Protein AF-A0A816BDH2-F1 (afdb_monomer_lite)

Secondary structure (DSSP, 8-state):
-HHHHHHHHHHHHHHHHHHHHHHTSPBP-SSSS-SSHHHHHHHHHHHHHHHHHHHHHHHHHHHGGGTTSTT-TTHHHHHHHHHHHHHHHHHHHHHHHHHHHTB-HHHHHTT--

Organism: NCBI:txid392030

Foldseek 3Di:
DLVLLVVLLVLLVVLLVVLVVLLVFFFDPPDDPDRRDVSVVLSVVSVVLSVLSVVLSVLLVVLVVVVPDPPRPCVVSNVVSSVVSVVSSVVSVVVSVVSNVRGDPVVVVVVVD

Radius of gyration: 18.62 Å; chains: 1; bounding box: 51×17×56 Å

Sequence (113 aa):
MVDISGNLNSLAIILAEIHHEVCLLPIKPTNSMMTSTLNITQSDALKGIARQVIQHLIDVAITAPFERSEYNRFKAVAIHSILRSIQMIINAANSLTVNVSQINWTLTTNGMM

InterPro domains:
  IPR008948 L-Aspartase-like [SSF48557] (2-107)

pLDDT: mean 75.3, std 14.64, range [40.81, 93.44]

Structure (mmCIF, N/CA/C/O backbone):
data_AF-A0A816BDH2-F1
#
_entry.id   AF-A0A816BDH2-F1
#
loop_
_atom_site.group_PDB
_atom_site.id
_atom_site.type_symbol
_at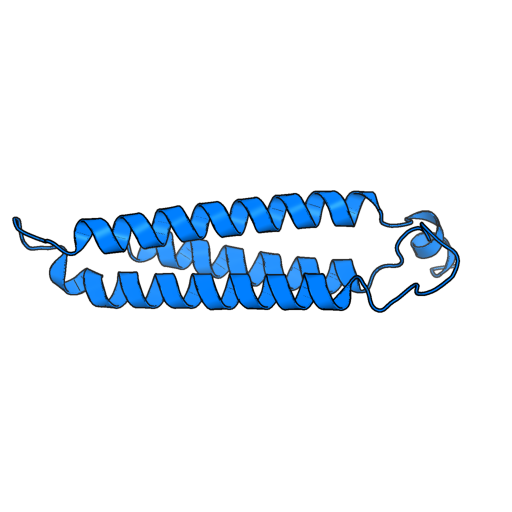om_site.label_atom_id
_atom_site.label_alt_id
_atom_site.label_comp_id
_atom_site.label_asym_id
_atom_site.label_entity_id
_atom_site.label_seq_id
_atom_site.pdbx_PDB_ins_code
_atom_site.Cartn_x
_atom_site.Cartn_y
_atom_site.Cartn_z
_atom_site.occupancy
_atom_site.B_iso_or_equiv
_atom_site.auth_seq_id
_atom_site.auth_comp_id
_atom_site.auth_asym_id
_atom_site.auth_atom_id
_atom_site.pdbx_PDB_model_num
ATOM 1 N N . MET A 1 1 ? 4.735 -2.559 -15.464 1.00 78.75 1 MET A N 1
ATOM 2 C CA . MET A 1 1 ? 5.117 -2.306 -14.051 1.00 78.75 1 MET A CA 1
ATOM 3 C C . MET A 1 1 ? 4.466 -1.034 -13.518 1.00 78.75 1 MET A C 1
ATOM 5 O O . MET A 1 1 ? 3.960 -1.056 -12.402 1.00 78.75 1 MET A O 1
ATOM 9 N N . VAL A 1 2 ? 4.386 0.020 -14.337 1.00 83.38 2 VAL A N 1
ATOM 10 C CA . VAL A 1 2 ? 3.660 1.266 -14.026 1.00 83.38 2 VAL A CA 1
ATOM 11 C C . VAL A 1 2 ? 2.196 1.027 -13.634 1.00 83.38 2 VAL A C 1
ATOM 13 O O . VAL A 1 2 ? 1.782 1.515 -12.591 1.00 83.38 2 VAL A O 1
ATOM 16 N N . ASP A 1 3 ? 1.443 0.212 -14.382 1.00 86.50 3 ASP A N 1
ATOM 17 C CA . ASP A 1 3 ? 0.015 -0.029 -14.091 1.00 86.50 3 ASP A CA 1
ATOM 18 C C . ASP A 1 3 ? -0.218 -0.660 -12.710 1.00 86.50 3 ASP A C 1
ATOM 20 O O . ASP A 1 3 ? -1.074 -0.226 -11.942 1.00 86.50 3 ASP A O 1
ATOM 24 N N . ILE A 1 4 ? 0.602 -1.657 -12.355 1.00 86.19 4 ILE A N 1
ATOM 25 C CA . ILE A 1 4 ? 0.554 -2.312 -11.039 1.00 86.19 4 ILE A CA 1
ATOM 26 C C . ILE A 1 4 ? 0.869 -1.290 -9.945 1.00 86.19 4 ILE A C 1
ATOM 28 O O . ILE A 1 4 ? 0.169 -1.225 -8.938 1.00 86.19 4 ILE A O 1
ATOM 32 N N . SER A 1 5 ? 1.899 -0.466 -10.156 1.00 86.62 5 SER A N 1
ATOM 33 C CA . SER A 1 5 ? 2.266 0.588 -9.212 1.00 86.62 5 SER A CA 1
ATOM 34 C C . SER A 1 5 ? 1.169 1.650 -9.065 1.00 86.62 5 SER A C 1
ATOM 36 O O . SER A 1 5 ? 0.989 2.179 -7.970 1.00 86.62 5 SER A O 1
ATOM 38 N N . GLY A 1 6 ? 0.421 1.947 -10.132 1.00 88.00 6 GLY A N 1
ATOM 39 C CA . GLY A 1 6 ? -0.740 2.837 -10.099 1.00 88.00 6 GLY A CA 1
ATOM 40 C C . GLY A 1 6 ? -1.861 2.285 -9.219 1.00 88.00 6 GLY A C 1
ATOM 41 O O . GLY A 1 6 ? -2.327 2.975 -8.315 1.00 88.00 6 GLY A O 1
ATOM 42 N N . ASN A 1 7 ? -2.220 1.012 -9.403 1.00 90.75 7 ASN A N 1
ATOM 43 C CA . ASN A 1 7 ? -3.245 0.350 -8.588 1.00 90.75 7 ASN A CA 1
ATOM 44 C C . ASN A 1 7 ? -2.855 0.283 -7.102 1.00 90.75 7 ASN A C 1
ATOM 46 O O . ASN A 1 7 ? -3.690 0.516 -6.227 1.00 90.75 7 ASN A O 1
ATOM 50 N N . LEU A 1 8 ? -1.581 0.002 -6.806 1.00 88.75 8 LEU A N 1
ATOM 51 C CA . LEU A 1 8 ? -1.065 -0.001 -5.433 1.00 88.75 8 LEU A CA 1
ATOM 52 C C . LEU A 1 8 ? -1.150 1.385 -4.786 1.00 88.75 8 LEU A C 1
ATOM 54 O O . LEU A 1 8 ? -1.452 1.484 -3.598 1.00 88.75 8 LEU A O 1
ATOM 58 N N . ASN A 1 9 ? -0.924 2.448 -5.558 1.00 89.44 9 ASN A N 1
ATOM 59 C CA . ASN A 1 9 ? -1.041 3.813 -5.066 1.00 89.44 9 ASN A CA 1
ATOM 60 C C . ASN A 1 9 ? -2.489 4.174 -4.710 1.00 89.44 9 ASN A C 1
ATOM 62 O O . ASN A 1 9 ? -2.749 4.679 -3.619 1.00 89.44 9 ASN A O 1
ATOM 66 N N . SER A 1 10 ? -3.445 3.856 -5.587 1.00 88.94 10 SER A N 1
ATOM 67 C CA . SER A 1 10 ? -4.869 4.053 -5.295 1.00 88.94 10 SER A CA 1
ATOM 68 C C . SER A 1 10 ? -5.295 3.303 -4.032 1.00 88.94 10 SER A C 1
ATOM 70 O O . SER A 1 10 ? -5.969 3.873 -3.177 1.00 88.94 10 SER A O 1
ATOM 72 N N . LEU A 1 11 ? -4.844 2.056 -3.865 1.00 88.31 11 LEU A N 1
ATOM 73 C CA . LEU A 1 11 ? -5.142 1.262 -2.674 1.00 88.31 11 LEU A CA 1
ATOM 74 C C . LEU A 1 11 ? -4.519 1.865 -1.405 1.00 88.31 11 LEU A C 1
ATOM 76 O O . LEU A 1 11 ? -5.178 1.912 -0.368 1.00 88.31 11 LEU A O 1
ATOM 80 N N . ALA A 1 12 ? -3.284 2.368 -1.477 1.00 85.50 12 ALA A N 1
ATOM 81 C CA . ALA A 1 12 ? -2.620 3.011 -0.344 1.00 85.50 12 ALA A CA 1
ATOM 82 C C . ALA A 1 12 ? -3.337 4.291 0.117 1.00 85.50 12 ALA A C 1
ATOM 84 O O . ALA A 1 12 ? -3.441 4.526 1.321 1.00 85.50 12 ALA A O 1
ATOM 85 N N . ILE A 1 13 ? -3.855 5.093 -0.818 1.00 86.31 13 ILE A N 1
ATOM 86 C CA . ILE A 1 13 ? -4.635 6.300 -0.504 1.00 86.31 13 ILE A CA 1
ATOM 87 C C . ILE A 1 13 ? -5.943 5.921 0.197 1.00 86.31 13 ILE A C 1
ATOM 89 O O . ILE A 1 13 ? -6.228 6.447 1.270 1.00 86.31 13 ILE A O 1
ATOM 93 N N . ILE A 1 14 ? -6.685 4.958 -0.359 1.00 88.31 14 ILE A N 1
ATOM 94 C CA . ILE A 1 14 ? -7.947 4.481 0.226 1.00 88.31 14 ILE A CA 1
ATOM 95 C C . ILE A 1 14 ? -7.714 3.938 1.641 1.00 88.31 14 ILE A C 1
ATOM 97 O O . ILE A 1 14 ? -8.453 4.258 2.566 1.00 88.31 14 ILE A O 1
ATOM 101 N N . LEU A 1 15 ? -6.659 3.145 1.841 1.00 84.44 15 LEU A N 1
ATOM 102 C CA . LEU A 1 15 ? -6.344 2.585 3.155 1.00 84.44 15 LEU A CA 1
ATOM 103 C C . LEU A 1 15 ? -6.010 3.674 4.189 1.00 84.44 15 LEU A C 1
ATOM 105 O O . LEU A 1 15 ? -6.381 3.544 5.354 1.00 84.44 15 LEU A O 1
ATOM 109 N N . ALA A 1 16 ? -5.324 4.744 3.777 1.00 83.94 16 ALA A N 1
ATOM 110 C CA . ALA A 1 16 ? -5.017 5.873 4.652 1.00 83.94 16 ALA A CA 1
ATOM 111 C C . ALA A 1 16 ? -6.273 6.671 5.038 1.00 83.94 16 ALA A C 1
ATOM 113 O O . ALA A 1 16 ? -6.373 7.137 6.172 1.00 83.94 16 ALA A O 1
ATOM 114 N N . GLU A 1 17 ? -7.229 6.803 4.119 1.00 84.81 17 GLU A N 1
ATOM 115 C CA . GLU A 1 17 ? -8.516 7.451 4.381 1.00 84.81 17 GLU A CA 1
ATOM 116 C C . GLU A 1 17 ? -9.360 6.639 5.372 1.00 84.81 17 GLU A C 1
ATOM 118 O O . GLU A 1 17 ? -9.742 7.165 6.416 1.00 84.81 17 GLU A O 1
ATOM 123 N N . ILE A 1 18 ? -9.525 5.332 5.134 1.00 83.12 18 ILE A N 1
ATOM 124 C CA . ILE A 1 18 ? -10.242 4.431 6.055 1.00 83.12 18 ILE A CA 1
ATOM 125 C C . ILE A 1 18 ? -9.592 4.448 7.444 1.00 83.12 18 ILE A C 1
ATOM 127 O O . ILE A 1 18 ? -10.279 4.476 8.465 1.00 83.12 18 ILE A O 1
ATOM 131 N N . HIS A 1 19 ? -8.258 4.440 7.516 1.00 77.62 19 HIS A N 1
ATOM 132 C CA . HIS A 1 19 ? -7.565 4.499 8.802 1.00 77.62 19 HIS A CA 1
ATOM 133 C C . HIS A 1 19 ? -7.835 5.801 9.558 1.00 77.62 19 HIS A C 1
ATOM 135 O O . HIS A 1 19 ? -8.044 5.774 10.772 1.00 77.62 19 HIS A O 1
ATOM 141 N N . HIS A 1 20 ? -7.862 6.930 8.849 1.00 79.88 20 HIS A N 1
ATOM 142 C CA . HIS A 1 20 ? -8.160 8.218 9.458 1.00 79.88 20 HIS A CA 1
ATOM 143 C C . HIS A 1 20 ? -9.545 8.220 10.114 1.00 79.88 20 HIS A C 1
ATOM 145 O O . HIS A 1 20 ? -9.664 8.649 11.262 1.00 79.88 20 HIS A O 1
ATOM 151 N N . GLU A 1 21 ? -10.558 7.679 9.435 1.00 80.38 21 GLU A N 1
ATOM 152 C CA . GLU A 1 21 ? -11.906 7.531 9.993 1.00 80.38 21 GLU A CA 1
ATOM 153 C C . GLU A 1 21 ? -11.919 6.616 11.224 1.00 80.38 21 GLU A C 1
ATOM 155 O O . GLU A 1 21 ? -12.504 6.956 12.251 1.00 80.38 21 GLU A O 1
ATOM 160 N N . VAL A 1 22 ? -11.205 5.487 11.163 1.00 77.75 22 VAL A N 1
ATOM 161 C CA . VAL A 1 22 ? -11.068 4.534 12.276 1.00 77.75 22 VAL A CA 1
ATOM 162 C C . VAL A 1 22 ? -10.440 5.185 13.512 1.00 77.75 22 VAL A C 1
ATOM 164 O O . VAL A 1 22 ? -10.874 4.924 14.632 1.00 77.75 22 VAL A O 1
ATOM 167 N N . CYS A 1 23 ? -9.447 6.059 13.342 1.00 71.88 23 CYS A N 1
ATOM 168 C CA . CYS A 1 23 ? -8.799 6.749 14.459 1.00 71.88 23 CYS A CA 1
ATOM 169 C C . CYS A 1 23 ? -9.698 7.764 15.177 1.00 71.88 23 CYS A C 1
ATOM 171 O O . CYS A 1 23 ? -9.415 8.087 16.333 1.00 71.88 23 CYS A O 1
ATOM 173 N N . LEU A 1 24 ? -10.754 8.253 14.520 1.00 72.56 24 LEU A N 1
ATOM 174 C CA . LEU A 1 24 ? -11.753 9.133 15.131 1.00 72.56 24 LEU A CA 1
ATOM 175 C C . LEU A 1 24 ? -12.759 8.362 16.001 1.00 72.56 24 LEU A C 1
ATOM 177 O O . LEU A 1 24 ? -13.501 8.978 16.767 1.00 72.56 24 LEU A O 1
ATOM 181 N N . LEU A 1 25 ? -12.788 7.028 15.910 1.00 69.44 25 LEU A N 1
ATOM 182 C CA . LEU A 1 25 ? -13.715 6.199 16.673 1.00 69.44 25 LEU A CA 1
ATOM 183 C C . LEU A 1 25 ? -13.243 5.990 18.123 1.00 69.44 25 LEU A C 1
ATOM 185 O O . LEU A 1 25 ? -12.042 5.898 18.398 1.00 69.44 25 LEU A O 1
ATOM 189 N N . PRO A 1 26 ? -14.186 5.878 19.077 1.00 62.84 26 PRO A N 1
ATOM 190 C CA . PRO A 1 26 ? -13.860 5.669 20.477 1.00 62.84 26 PRO A CA 1
ATOM 191 C C . PRO A 1 26 ? -13.283 4.264 20.699 1.00 62.84 26 PRO A C 1
ATOM 193 O O . PRO A 1 26 ? -13.943 3.239 20.512 1.00 62.84 26 PRO A O 1
ATOM 196 N N . ILE A 1 27 ? -12.037 4.221 21.153 1.00 64.88 27 ILE A N 1
ATOM 197 C CA . ILE A 1 27 ? -11.352 3.001 21.591 1.00 64.88 27 ILE A CA 1
ATOM 198 C C . ILE A 1 27 ? -11.705 2.668 23.041 1.00 64.88 27 ILE A C 1
ATOM 200 O O . ILE A 1 27 ? -11.941 3.552 23.868 1.00 64.88 27 ILE A O 1
ATOM 204 N N . LYS A 1 28 ? -11.733 1.370 23.365 1.00 55.84 28 LYS A N 1
ATOM 205 C CA . LYS A 1 28 ? -11.920 0.908 24.744 1.00 55.84 28 LYS A CA 1
ATOM 206 C C . LYS A 1 28 ? -10.760 1.446 25.600 1.00 55.84 28 LYS A C 1
ATOM 208 O O . LYS A 1 28 ? -9.607 1.247 25.220 1.00 55.84 28 LYS A O 1
ATOM 213 N N . PRO A 1 29 ? -11.019 2.136 26.726 1.00 52.44 29 PRO A N 1
ATOM 214 C CA . PRO A 1 29 ? -9.948 2.713 27.524 1.00 52.44 29 PRO A CA 1
ATOM 215 C C . PRO A 1 29 ? -9.124 1.585 28.136 1.00 52.44 29 PRO A C 1
ATOM 217 O O . PRO A 1 29 ? -9.594 0.866 29.016 1.00 52.44 29 PRO A O 1
ATOM 220 N N . THR A 1 30 ? -7.896 1.419 27.654 1.00 51.25 30 THR A N 1
ATOM 221 C CA . THR A 1 30 ? -6.986 0.416 28.206 1.00 51.25 30 THR A CA 1
ATOM 222 C C . THR A 1 30 ? -6.385 0.895 29.531 1.00 51.25 30 THR A C 1
ATOM 224 O O . THR A 1 30 ? -6.112 0.041 30.355 1.00 51.25 30 THR A O 1
ATOM 227 N N . ASN A 1 31 ? -6.251 2.215 29.783 1.00 42.47 31 ASN A N 1
ATOM 228 C CA . ASN A 1 31 ? -5.786 2.817 31.052 1.00 42.47 31 ASN A CA 1
ATOM 229 C C . ASN A 1 31 ? -6.339 4.253 31.266 1.00 42.47 31 ASN A C 1
ATOM 231 O O . ASN A 1 31 ? -6.645 4.948 30.301 1.00 42.47 31 ASN A O 1
ATOM 235 N N . SER A 1 32 ? -6.462 4.714 32.524 1.00 47.25 32 SER A N 1
ATOM 236 C CA . SER A 1 32 ? -7.285 5.877 32.943 1.00 47.25 32 SER A CA 1
ATOM 237 C C . SER A 1 32 ? -6.740 7.291 32.660 1.00 47.25 32 SER A C 1
ATOM 239 O O . SER A 1 32 ? -7.281 8.260 33.188 1.00 47.25 32 SER A O 1
ATOM 241 N N . MET A 1 33 ? -5.679 7.452 31.875 1.00 41.94 33 MET A N 1
ATOM 242 C CA . MET A 1 33 ? -5.118 8.762 31.525 1.00 41.94 33 MET A CA 1
ATOM 243 C C . MET A 1 33 ? -4.669 8.714 30.065 1.00 41.94 33 MET A C 1
ATOM 245 O O . MET A 1 33 ? -3.802 7.915 29.725 1.00 41.94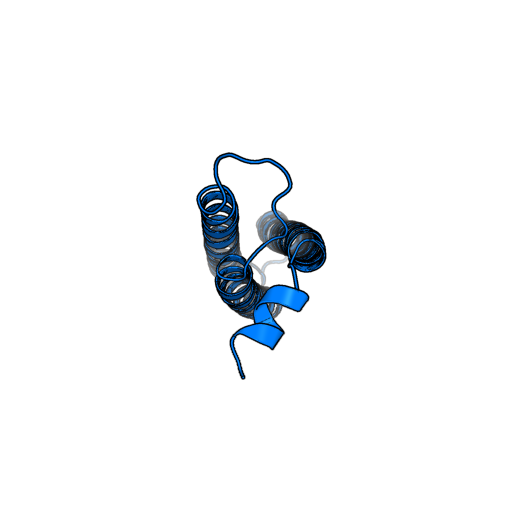 33 MET A O 1
ATOM 249 N N . MET A 1 34 ? -5.232 9.596 29.235 1.00 44.75 34 MET A N 1
ATOM 250 C CA . MET A 1 34 ? -4.949 9.788 27.801 1.00 44.75 34 MET A CA 1
ATOM 251 C C . MET A 1 34 ? -5.765 8.906 26.830 1.00 44.75 34 MET A C 1
ATOM 253 O O . MET A 1 34 ? -5.295 7.907 26.294 1.00 44.75 34 MET A O 1
ATOM 257 N N . THR A 1 35 ? -6.996 9.337 26.549 1.00 47.72 35 THR A N 1
ATOM 258 C CA . THR A 1 35 ? -7.967 8.663 25.665 1.00 47.72 35 THR A CA 1
ATOM 259 C C . THR A 1 35 ? -8.020 9.184 24.218 1.00 47.72 35 THR A C 1
ATOM 261 O O . THR A 1 35 ? -8.879 8.736 23.469 1.00 47.72 35 THR A O 1
ATOM 264 N N . SER A 1 36 ? -7.138 10.090 23.772 1.00 45.69 36 SER A N 1
ATOM 265 C CA . SER A 1 36 ? -7.240 10.662 22.406 1.00 45.69 36 SER A CA 1
ATOM 266 C C . SER A 1 36 ? -5.927 10.828 21.631 1.00 45.69 36 SER A C 1
ATOM 268 O O . SER A 1 36 ? -5.940 10.804 20.403 1.00 45.69 36 SER A O 1
ATOM 270 N N . THR A 1 37 ? -4.776 10.958 22.295 1.00 44.78 37 THR A N 1
ATOM 271 C CA . THR A 1 37 ? -3.529 11.362 21.614 1.00 44.78 37 THR A CA 1
ATOM 272 C C . THR A 1 37 ? -2.746 10.207 20.976 1.00 44.78 37 THR A C 1
ATOM 274 O O . THR A 1 37 ? -1.969 10.440 20.053 1.00 44.78 37 THR A O 1
ATOM 277 N N . LEU A 1 38 ? -2.947 8.959 21.424 1.00 49.91 38 LEU A N 1
ATOM 278 C CA . LEU A 1 38 ? -2.215 7.783 20.916 1.00 49.91 38 LEU A CA 1
ATOM 279 C C . LEU A 1 38 ? -2.645 7.343 19.503 1.00 49.91 38 LEU A C 1
ATOM 281 O O . LEU A 1 38 ? -1.845 6.751 18.784 1.00 49.91 38 LEU A O 1
ATOM 285 N N . ASN A 1 39 ? -3.872 7.661 19.076 1.00 55.84 39 ASN A N 1
ATOM 286 C CA . ASN A 1 39 ? -4.374 7.283 17.748 1.00 55.84 39 ASN A CA 1
ATOM 287 C C . ASN A 1 39 ? -3.887 8.228 16.640 1.00 55.84 39 ASN A C 1
ATOM 289 O O . ASN A 1 39 ? -3.742 7.820 15.488 1.00 55.84 39 ASN A O 1
ATOM 293 N N . ILE A 1 40 ? -3.586 9.482 16.985 1.00 57.22 40 ILE A N 1
ATOM 294 C CA . ILE A 1 40 ? -3.164 10.503 16.018 1.00 57.22 40 ILE A CA 1
ATOM 295 C C . ILE A 1 40 ? -1.771 10.177 15.463 1.00 57.22 40 ILE A C 1
ATOM 297 O O . ILE A 1 40 ? -1.562 10.240 14.255 1.00 57.22 40 ILE A O 1
ATOM 301 N N . THR A 1 41 ? -0.843 9.716 16.308 1.00 64.12 41 THR A N 1
ATOM 302 C CA . THR A 1 41 ? 0.508 9.316 15.874 1.00 64.12 41 THR A CA 1
ATOM 303 C C . THR A 1 41 ? 0.497 8.121 14.919 1.00 64.12 41 THR A C 1
ATOM 305 O O . THR A 1 41 ? 1.301 8.076 13.989 1.00 64.12 41 THR A O 1
ATOM 308 N N . GLN A 1 42 ? -0.425 7.171 15.096 1.00 64.69 42 GLN A N 1
ATOM 309 C CA . GLN A 1 42 ? -0.577 6.034 14.183 1.00 64.69 42 GLN A CA 1
ATOM 310 C C . GLN A 1 42 ? -1.214 6.440 12.846 1.00 64.69 42 GLN A C 1
ATOM 312 O O . GLN A 1 42 ? -0.764 5.979 11.797 1.00 64.69 42 GLN A O 1
ATOM 317 N N . SER A 1 43 ? -2.210 7.335 12.869 1.00 68.69 43 SER A N 1
ATOM 318 C CA . SER A 1 43 ? -2.803 7.917 11.654 1.00 68.69 43 SER A CA 1
ATOM 319 C C . SER A 1 43 ? -1.767 8.710 10.849 1.00 68.69 43 SER A C 1
ATOM 321 O O . SER A 1 43 ? -1.672 8.563 9.630 1.00 68.69 43 SER A O 1
ATOM 323 N N . ASP A 1 44 ? -0.928 9.506 11.511 1.00 73.00 44 ASP A N 1
ATOM 324 C CA . ASP A 1 44 ? 0.119 10.275 10.831 1.00 73.00 44 ASP A CA 1
ATOM 325 C C . ASP A 1 44 ? 1.236 9.383 10.268 1.00 73.00 44 ASP A C 1
ATOM 327 O O . ASP A 1 44 ? 1.727 9.631 9.162 1.00 73.00 44 ASP A O 1
ATOM 331 N N . ALA A 1 45 ? 1.584 8.288 10.955 1.00 73.69 45 ALA A N 1
ATOM 332 C CA . ALA A 1 45 ? 2.509 7.284 10.427 1.00 73.69 45 ALA A CA 1
ATOM 333 C C . ALA A 1 45 ? 1.976 6.628 9.138 1.00 73.69 45 ALA A C 1
ATOM 335 O O . ALA A 1 45 ? 2.734 6.413 8.189 1.00 73.69 45 ALA A O 1
ATOM 336 N N . LEU A 1 46 ? 0.669 6.364 9.060 1.00 75.94 46 LEU A N 1
ATOM 337 C CA . LEU A 1 46 ? 0.024 5.771 7.885 1.00 75.94 46 LEU A CA 1
ATOM 338 C C . LEU A 1 46 ? -0.101 6.738 6.707 1.00 75.94 46 LEU A C 1
ATOM 340 O O . LEU A 1 46 ? 0.149 6.344 5.566 1.00 75.94 46 LEU A O 1
ATOM 344 N N . LYS A 1 47 ? -0.350 8.024 6.968 1.00 79.94 47 LYS A N 1
ATOM 345 C CA . LYS A 1 47 ? -0.219 9.078 5.945 1.00 79.94 47 LYS A CA 1
ATOM 346 C C . LYS A 1 47 ? 1.212 9.153 5.399 1.00 79.94 47 LYS A C 1
ATOM 348 O O . LYS A 1 47 ? 1.408 9.336 4.196 1.00 79.94 47 LYS A O 1
ATOM 353 N N . GLY A 1 48 ? 2.214 8.954 6.258 1.00 81.62 48 GLY A N 1
ATOM 354 C CA . GLY A 1 48 ? 3.616 8.812 5.856 1.00 81.62 48 GLY A CA 1
ATOM 355 C C . GLY A 1 48 ? 3.859 7.610 4.935 1.00 81.62 48 GLY A C 1
ATOM 356 O O . GLY A 1 48 ? 4.557 7.741 3.930 1.00 81.62 48 GLY A O 1
ATOM 357 N N . ILE A 1 49 ? 3.231 6.463 5.220 1.00 83.94 49 ILE A N 1
ATOM 358 C CA . ILE A 1 49 ? 3.290 5.261 4.372 1.00 83.94 49 ILE A CA 1
ATOM 359 C C . ILE A 1 49 ? 2.665 5.521 2.995 1.00 83.94 49 ILE A C 1
ATOM 361 O O . ILE A 1 49 ? 3.292 5.200 1.988 1.00 83.94 49 ILE A O 1
ATOM 365 N N . ALA A 1 50 ? 1.485 6.146 2.927 1.00 84.44 50 ALA A N 1
ATOM 366 C CA . ALA A 1 50 ? 0.849 6.488 1.652 1.00 84.44 50 ALA A CA 1
ATOM 367 C C . ALA A 1 50 ? 1.726 7.433 0.813 1.00 84.44 50 ALA A C 1
ATOM 369 O O . ALA A 1 50 ? 1.936 7.197 -0.377 1.00 84.44 50 ALA A O 1
ATOM 370 N N . ARG A 1 51 ? 2.338 8.447 1.444 1.00 85.31 51 ARG A N 1
ATOM 371 C CA . ARG A 1 51 ? 3.315 9.326 0.780 1.00 85.31 51 ARG A CA 1
ATOM 372 C C . ARG A 1 51 ? 4.523 8.549 0.245 1.00 85.31 51 ARG A C 1
ATOM 374 O O . ARG A 1 51 ? 4.979 8.820 -0.862 1.00 85.31 51 ARG A O 1
ATOM 381 N N . GLN A 1 52 ? 5.025 7.573 0.999 1.00 88.94 52 GLN A N 1
ATOM 382 C CA . GLN A 1 52 ? 6.142 6.734 0.561 1.00 88.94 52 GLN A CA 1
ATOM 383 C C . GLN A 1 52 ? 5.764 5.824 -0.623 1.00 88.94 52 GLN A C 1
ATOM 385 O O . GLN A 1 52 ? 6.586 5.613 -1.511 1.00 88.94 52 GLN A O 1
ATOM 390 N N . VAL A 1 53 ? 4.528 5.316 -0.682 1.00 89.50 53 VAL A N 1
ATOM 391 C CA . VAL A 1 53 ? 4.033 4.535 -1.833 1.00 89.50 53 VAL A CA 1
ATOM 392 C C . VAL A 1 53 ? 3.915 5.410 -3.088 1.00 89.50 53 VAL A C 1
ATOM 394 O O . VAL A 1 53 ? 4.306 4.968 -4.169 1.00 89.50 53 VAL A O 1
ATOM 397 N N . ILE A 1 54 ? 3.484 6.671 -2.951 1.00 89.06 54 ILE A N 1
ATOM 398 C CA . ILE A 1 54 ? 3.504 7.651 -4.054 1.00 89.06 54 ILE A CA 1
ATOM 399 C C . ILE A 1 54 ? 4.937 7.850 -4.573 1.00 89.06 54 ILE A C 1
ATOM 401 O O . ILE A 1 54 ? 5.155 7.872 -5.784 1.00 89.06 54 ILE A O 1
ATOM 405 N N . GLN A 1 55 ? 5.927 7.943 -3.680 1.00 90.19 55 GLN A N 1
ATOM 406 C CA . GLN A 1 55 ? 7.330 8.074 -4.084 1.00 90.19 55 GLN A CA 1
ATOM 407 C C . GLN A 1 55 ? 7.808 6.860 -4.896 1.00 90.19 55 GLN A C 1
ATOM 409 O O . GLN A 1 55 ? 8.430 7.026 -5.942 1.00 90.19 55 GLN A O 1
ATOM 414 N N . HIS A 1 56 ? 7.456 5.643 -4.475 1.00 90.06 56 HIS A N 1
ATOM 415 C CA . HIS A 1 56 ? 7.799 4.432 -5.223 1.00 90.06 56 HIS A CA 1
ATOM 416 C C . HIS A 1 56 ? 7.165 4.394 -6.623 1.00 90.06 56 HIS A C 1
ATOM 418 O O . HIS A 1 56 ? 7.793 3.891 -7.554 1.00 90.06 56 HIS A O 1
ATOM 424 N N . LEU A 1 57 ? 5.960 4.950 -6.802 1.00 89.75 57 LEU A N 1
ATOM 425 C CA . LEU A 1 57 ? 5.340 5.094 -8.123 1.00 89.75 57 LEU A CA 1
ATOM 426 C C . LEU A 1 57 ? 6.141 6.034 -9.030 1.00 89.75 57 LEU A C 1
ATOM 428 O O . LEU A 1 57 ? 6.325 5.728 -10.207 1.00 89.75 57 LEU A O 1
ATOM 432 N N . ILE A 1 58 ? 6.640 7.150 -8.495 1.00 89.75 58 ILE A N 1
ATOM 433 C CA . ILE A 1 58 ? 7.485 8.087 -9.248 1.00 89.75 58 ILE A CA 1
ATOM 434 C C . ILE A 1 58 ? 8.776 7.387 -9.691 1.00 89.75 58 ILE A C 1
ATOM 436 O O . ILE A 1 58 ? 9.152 7.489 -10.858 1.00 89.75 58 ILE A O 1
ATOM 440 N N . ASP A 1 59 ? 9.407 6.605 -8.814 1.00 87.69 59 ASP A N 1
ATOM 441 C CA . ASP A 1 59 ? 10.623 5.852 -9.147 1.00 87.69 59 ASP A CA 1
ATOM 442 C C . ASP A 1 59 ? 10.371 4.820 -10.269 1.00 87.69 59 ASP A C 1
ATOM 444 O O . ASP A 1 59 ? 11.173 4.676 -11.199 1.00 87.69 59 ASP A O 1
ATOM 448 N N . VAL A 1 60 ? 9.226 4.125 -10.237 1.00 87.19 60 VAL A N 1
ATOM 449 C CA . VAL A 1 60 ? 8.809 3.197 -11.306 1.00 87.19 60 VAL A CA 1
ATOM 450 C C . VAL A 1 60 ? 8.503 3.953 -12.605 1.00 87.19 60 VAL A C 1
ATOM 452 O O . VAL A 1 60 ? 8.893 3.509 -13.682 1.00 87.19 60 VAL A O 1
ATOM 455 N N . ALA A 1 61 ? 7.865 5.122 -12.534 1.00 87.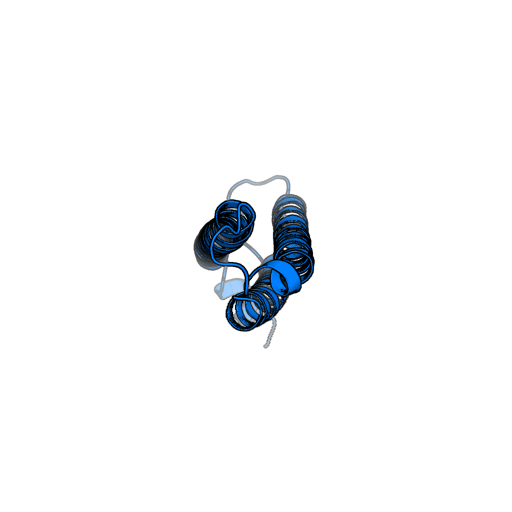56 61 ALA A N 1
ATOM 456 C CA . ALA A 1 61 ? 7.566 5.939 -13.709 1.00 87.56 61 ALA A CA 1
ATOM 457 C C . ALA A 1 61 ? 8.836 6.497 -14.376 1.00 87.56 61 ALA A C 1
ATOM 459 O O . ALA A 1 61 ? 8.930 6.509 -15.603 1.00 87.56 61 ALA A O 1
ATOM 460 N N . ILE A 1 62 ? 9.839 6.899 -13.588 1.00 87.12 62 ILE A N 1
ATOM 461 C CA . ILE A 1 62 ? 11.142 7.361 -14.093 1.00 87.12 62 ILE A CA 1
ATOM 462 C C . ILE A 1 62 ? 11.903 6.217 -14.773 1.00 87.12 62 ILE A C 1
ATOM 464 O O . ILE A 1 62 ? 12.607 6.437 -15.758 1.00 87.12 62 ILE A O 1
ATOM 468 N N . THR A 1 63 ? 11.762 4.987 -14.275 1.00 83.00 63 THR A N 1
ATOM 469 C CA . THR A 1 63 ? 12.465 3.813 -14.817 1.00 83.00 63 THR A CA 1
ATOM 470 C C . THR A 1 63 ? 11.746 3.160 -16.004 1.00 83.00 63 THR A C 1
ATOM 472 O O . THR A 1 63 ? 12.408 2.537 -16.837 1.00 83.00 63 THR A O 1
ATOM 475 N N . ALA A 1 64 ? 10.435 3.378 -16.153 1.00 81.88 64 ALA A N 1
ATOM 476 C CA . ALA A 1 64 ? 9.595 2.877 -17.243 1.00 81.88 64 ALA A CA 1
ATOM 477 C C . ALA A 1 64 ? 10.140 3.105 -18.674 1.00 81.88 64 ALA A C 1
ATOM 479 O O . ALA A 1 64 ? 10.170 2.147 -19.451 1.00 81.88 64 ALA A O 1
ATOM 480 N N . PRO A 1 65 ? 10.620 4.303 -19.072 1.00 80.12 65 PRO A N 1
ATOM 481 C CA . PRO A 1 65 ? 11.168 4.511 -20.419 1.00 80.12 65 PRO A CA 1
ATOM 482 C C . PRO A 1 65 ? 12.436 3.688 -20.696 1.00 80.12 65 PRO A C 1
ATOM 484 O O . PRO A 1 65 ? 12.753 3.416 -21.854 1.00 80.12 65 PRO A O 1
ATOM 487 N N . PHE A 1 66 ? 13.137 3.237 -19.653 1.00 77.75 66 PHE A N 1
ATOM 488 C CA . PHE A 1 66 ? 14.338 2.412 -19.770 1.00 77.75 66 PHE A CA 1
ATOM 489 C C . PHE A 1 66 ? 14.026 0.901 -19.810 1.00 77.75 66 PHE A C 1
ATOM 491 O O . PHE A 1 66 ? 14.926 0.096 -20.053 1.00 77.75 66 PHE A O 1
ATOM 498 N N . GLU A 1 67 ? 12.760 0.489 -19.630 1.00 61.72 67 GLU A N 1
ATOM 499 C CA . GLU A 1 67 ? 12.335 -0.923 -19.564 1.00 61.72 67 GLU A CA 1
ATOM 500 C C . GLU A 1 67 ? 12.487 -1.708 -20.875 1.00 61.72 67 GLU A C 1
ATOM 502 O O . GLU A 1 67 ? 12.630 -2.931 -20.825 1.00 61.72 67 GLU A O 1
ATOM 507 N N . ARG A 1 68 ? 12.516 -1.037 -22.035 1.00 68.25 68 ARG A N 1
ATOM 508 C CA . ARG A 1 68 ? 12.590 -1.687 -23.361 1.00 68.25 68 ARG A CA 1
ATOM 509 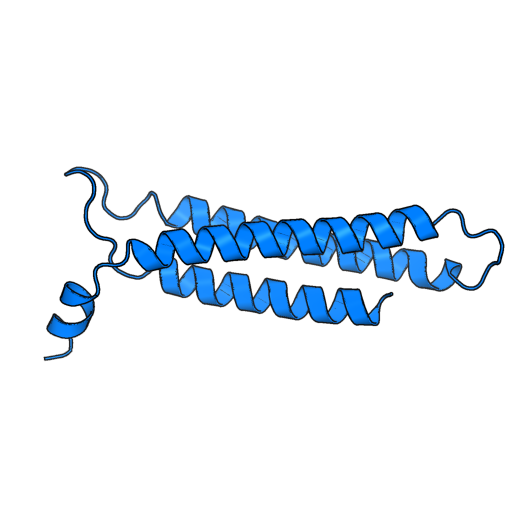C C . ARG A 1 68 ? 13.983 -2.178 -23.768 1.00 68.25 68 ARG A C 1
ATOM 511 O O . ARG A 1 68 ? 14.098 -2.842 -24.791 1.00 68.25 68 ARG A O 1
ATOM 518 N N . SER A 1 69 ? 15.030 -1.867 -23.002 1.00 66.06 69 SER A N 1
ATOM 519 C CA . SER A 1 69 ? 16.392 -2.324 -23.307 1.00 66.06 69 SER A CA 1
ATOM 520 C C . SER A 1 69 ? 16.687 -3.688 -22.674 1.00 66.06 69 SER A C 1
ATOM 522 O O . SER A 1 69 ? 16.422 -3.917 -21.490 1.00 66.06 69 SER A O 1
ATOM 524 N N . GLU A 1 70 ? 17.278 -4.595 -23.452 1.00 61.47 70 GLU A N 1
ATOM 525 C CA . GLU A 1 70 ? 17.659 -5.950 -23.026 1.00 61.47 70 GLU A CA 1
ATOM 526 C C . GLU A 1 70 ? 18.694 -5.947 -21.880 1.00 61.47 70 GLU A C 1
ATOM 528 O O . GLU A 1 70 ? 18.721 -6.874 -21.074 1.00 61.47 70 GLU A O 1
ATOM 533 N N . TYR A 1 71 ? 19.449 -4.853 -21.714 1.00 62.50 71 TYR A N 1
ATOM 534 C CA . TYR A 1 71 ? 20.432 -4.637 -20.638 1.00 62.50 71 TYR A CA 1
ATOM 535 C C . TYR A 1 71 ? 19.963 -3.640 -19.569 1.00 62.50 71 TYR A C 1
ATOM 537 O O . TYR A 1 71 ? 20.743 -2.843 -19.036 1.00 62.50 71 TYR A O 1
ATOM 545 N N . ASN A 1 72 ? 18.671 -3.634 -19.244 1.00 65.56 72 ASN A N 1
ATOM 546 C CA . ASN A 1 72 ? 18.155 -2.661 -18.292 1.00 65.56 72 ASN A CA 1
ATOM 547 C C . ASN A 1 72 ? 18.584 -2.959 -16.835 1.00 65.56 72 ASN A C 1
ATOM 549 O O . ASN A 1 72 ? 17.991 -3.793 -16.148 1.00 65.56 72 ASN A O 1
ATOM 553 N N . ARG A 1 73 ? 19.565 -2.192 -16.338 1.00 71.12 73 ARG A N 1
ATOM 554 C CA . ARG A 1 73 ? 20.014 -2.180 -14.931 1.00 71.12 73 ARG A CA 1
ATOM 555 C C . ARG A 1 73 ? 18.955 -1.651 -13.952 1.00 71.12 73 ARG A C 1
ATOM 557 O O . ARG A 1 73 ? 19.073 -1.879 -12.753 1.00 71.12 73 ARG A O 1
ATOM 564 N N . PHE A 1 74 ? 17.907 -0.987 -14.445 1.00 77.94 74 PHE A N 1
ATOM 565 C CA . PHE A 1 74 ? 16.856 -0.382 -13.622 1.00 77.94 74 PHE A CA 1
ATOM 566 C C . PHE A 1 74 ? 15.698 -1.328 -13.278 1.00 77.94 74 PHE A C 1
ATOM 568 O O . PHE A 1 74 ? 14.904 -1.004 -12.397 1.00 77.94 74 PHE A O 1
ATOM 575 N N . LYS A 1 75 ? 15.623 -2.527 -13.883 1.00 79.12 75 LYS A N 1
ATOM 576 C CA . LYS A 1 75 ? 14.595 -3.533 -13.537 1.00 79.12 75 LYS A CA 1
ATOM 577 C C . LYS A 1 75 ? 14.631 -3.899 -12.049 1.00 79.12 75 LYS A C 1
ATOM 579 O O . LYS A 1 75 ? 13.583 -4.039 -11.429 1.00 79.12 75 LYS A O 1
ATOM 584 N N . ALA A 1 76 ? 15.828 -3.993 -11.464 1.00 84.06 76 ALA A N 1
ATOM 585 C CA . ALA A 1 76 ? 16.000 -4.280 -10.040 1.00 84.06 76 ALA A CA 1
ATOM 586 C C . ALA A 1 76 ? 15.384 -3.189 -9.145 1.00 84.06 76 ALA A C 1
ATOM 588 O O . ALA A 1 76 ? 14.727 -3.509 -8.157 1.00 84.06 76 ALA A O 1
ATOM 589 N N . VAL A 1 77 ? 15.538 -1.914 -9.521 1.00 86.19 77 VAL A N 1
ATOM 590 C CA . VAL A 1 77 ? 14.974 -0.773 -8.782 1.00 86.19 77 VAL A CA 1
ATOM 591 C C . VAL A 1 77 ? 13.450 -0.786 -8.865 1.00 86.19 77 VAL A C 1
ATOM 593 O O . VAL A 1 77 ? 12.784 -0.728 -7.835 1.00 86.19 77 VAL A O 1
ATOM 596 N N . ALA A 1 78 ? 12.894 -0.955 -10.066 1.00 85.56 78 ALA A N 1
ATOM 597 C CA . ALA A 1 78 ? 11.447 -0.987 -10.259 1.00 85.56 78 ALA A CA 1
ATOM 598 C C . ALA A 1 78 ? 10.782 -2.154 -9.498 1.00 85.56 78 ALA A C 1
ATOM 600 O O . ALA A 1 78 ? 9.752 -1.966 -8.851 1.00 85.56 78 ALA A O 1
ATOM 601 N N . ILE A 1 79 ? 11.388 -3.349 -9.507 1.00 87.00 79 ILE A N 1
ATOM 602 C CA . ILE A 1 79 ? 10.884 -4.507 -8.748 1.00 87.00 79 ILE A CA 1
ATOM 603 C C . ILE A 1 79 ? 10.974 -4.250 -7.239 1.00 87.00 79 ILE A C 1
ATOM 605 O O . ILE A 1 79 ? 10.010 -4.514 -6.518 1.00 87.00 79 ILE A O 1
ATOM 609 N N . HIS A 1 80 ? 12.098 -3.712 -6.754 1.00 90.19 80 HIS A N 1
ATOM 610 C CA . HIS A 1 80 ? 12.272 -3.398 -5.337 1.00 90.19 80 HIS A CA 1
ATOM 611 C C . HIS A 1 80 ? 11.214 -2.401 -4.842 1.00 90.19 80 HIS A C 1
ATOM 613 O O . HIS A 1 80 ? 10.589 -2.639 -3.809 1.00 90.19 80 HIS A O 1
ATOM 619 N N . SER A 1 81 ? 10.951 -1.330 -5.596 1.00 89.44 81 SER A N 1
ATOM 620 C CA . SER A 1 81 ? 9.940 -0.322 -5.249 1.00 89.44 81 SER A CA 1
ATOM 621 C C . SER A 1 81 ? 8.521 -0.903 -5.190 1.00 89.44 81 SER A C 1
ATOM 623 O O . SER A 1 81 ? 7.750 -0.570 -4.284 1.00 89.44 81 SER A O 1
ATOM 625 N N . ILE A 1 82 ? 8.177 -1.834 -6.087 1.00 89.75 82 ILE A N 1
ATOM 626 C CA . ILE A 1 82 ? 6.878 -2.526 -6.067 1.00 89.75 82 ILE A CA 1
ATOM 627 C C . ILE A 1 82 ? 6.765 -3.440 -4.843 1.00 89.75 82 ILE A C 1
ATOM 629 O O . ILE A 1 82 ? 5.804 -3.329 -4.081 1.00 89.75 82 ILE A O 1
ATOM 633 N N . LEU A 1 83 ? 7.752 -4.311 -4.613 1.00 91.62 83 LEU A N 1
ATOM 634 C CA . LEU A 1 83 ? 7.736 -5.240 -3.477 1.00 91.62 83 LEU A CA 1
ATOM 635 C C . LEU A 1 83 ? 7.718 -4.494 -2.139 1.00 91.62 83 LEU A C 1
ATOM 637 O O . LEU A 1 83 ? 6.977 -4.864 -1.227 1.00 91.62 83 LEU A O 1
ATOM 641 N N . ARG A 1 84 ? 8.477 -3.398 -2.034 1.00 93.44 84 ARG A N 1
ATOM 642 C CA . ARG A 1 84 ? 8.486 -2.559 -0.837 1.00 93.44 84 ARG A CA 1
ATOM 643 C C . ARG A 1 84 ? 7.128 -1.907 -0.594 1.00 93.44 84 ARG A C 1
ATOM 645 O O . ARG A 1 84 ? 6.674 -1.896 0.548 1.00 93.44 84 ARG A O 1
ATOM 652 N N . SER A 1 85 ? 6.468 -1.416 -1.642 1.00 90.94 85 SER A N 1
ATOM 653 C CA . SER A 1 85 ? 5.113 -0.857 -1.541 1.00 90.94 85 SER A CA 1
ATOM 654 C C . SER A 1 85 ? 4.107 -1.894 -1.041 1.00 90.94 85 SER A C 1
ATOM 656 O O . SER A 1 85 ? 3.347 -1.603 -0.121 1.00 90.94 85 SER A O 1
ATOM 658 N N . ILE A 1 86 ? 4.160 -3.125 -1.562 1.00 91.81 86 ILE A N 1
ATOM 659 C CA . ILE A 1 86 ? 3.301 -4.232 -1.113 1.00 91.81 86 ILE A CA 1
ATOM 660 C C . ILE A 1 86 ? 3.517 -4.520 0.378 1.00 91.81 86 ILE A C 1
ATOM 662 O O . ILE A 1 86 ? 2.554 -4.579 1.139 1.00 91.81 86 ILE A O 1
ATOM 666 N N . GLN A 1 87 ? 4.771 -4.640 0.824 1.00 92.94 87 GLN A N 1
ATOM 667 C CA . GLN A 1 87 ? 5.083 -4.898 2.233 1.00 92.94 87 GLN A CA 1
ATOM 668 C C . GLN A 1 87 ? 4.529 -3.799 3.153 1.00 92.94 87 GLN A C 1
ATOM 670 O O . GLN A 1 87 ? 3.978 -4.085 4.215 1.00 92.94 87 GLN A O 1
ATOM 675 N N . MET A 1 88 ? 4.674 -2.535 2.749 1.00 90.38 88 MET A N 1
ATOM 676 C CA . MET A 1 88 ? 4.200 -1.395 3.532 1.00 90.38 88 MET A CA 1
ATOM 677 C C . MET A 1 88 ? 2.671 -1.361 3.621 1.00 90.38 88 MET A C 1
ATOM 679 O O . MET A 1 88 ? 2.142 -1.121 4.703 1.00 90.38 88 MET A O 1
ATOM 683 N N . ILE A 1 89 ? 1.972 -1.672 2.526 1.00 88.69 89 ILE A N 1
ATOM 684 C CA . ILE A 1 89 ? 0.508 -1.796 2.496 1.00 88.69 89 ILE A CA 1
ATOM 685 C C . ILE A 1 89 ? 0.033 -2.938 3.404 1.00 88.69 89 ILE A C 1
ATOM 687 O O . ILE A 1 89 ? -0.911 -2.758 4.168 1.00 88.69 89 ILE A O 1
ATOM 691 N N . ILE A 1 90 ? 0.697 -4.096 3.374 1.00 89.69 90 ILE A N 1
ATOM 692 C CA . ILE A 1 90 ? 0.345 -5.232 4.241 1.00 89.69 90 ILE A CA 1
ATOM 693 C C . ILE A 1 90 ? 0.516 -4.857 5.716 1.00 89.69 90 ILE A C 1
ATOM 695 O O . ILE A 1 90 ? -0.380 -5.083 6.527 1.00 89.69 90 ILE A O 1
ATOM 699 N N . ASN A 1 91 ? 1.644 -4.240 6.069 1.00 86.56 91 ASN A N 1
ATOM 700 C CA . ASN A 1 91 ? 1.891 -3.798 7.440 1.00 86.56 91 ASN A CA 1
ATOM 701 C C . ASN A 1 91 ? 0.852 -2.759 7.894 1.00 86.56 91 ASN A C 1
ATOM 703 O O . ASN A 1 91 ? 0.379 -2.816 9.029 1.00 86.56 91 ASN A O 1
ATOM 707 N N . ALA A 1 92 ? 0.461 -1.849 6.999 1.00 83.38 92 ALA A N 1
ATOM 708 C CA . ALA A 1 92 ? -0.597 -0.878 7.239 1.00 83.38 92 ALA A CA 1
ATOM 709 C C . ALA A 1 92 ? -1.964 -1.543 7.485 1.00 83.38 92 ALA A C 1
ATOM 711 O O . ALA A 1 92 ? -2.636 -1.220 8.464 1.00 83.38 92 ALA A O 1
ATOM 712 N N . ALA A 1 93 ? -2.348 -2.511 6.650 1.00 85.06 93 ALA A N 1
ATOM 713 C CA . ALA A 1 93 ? -3.610 -3.240 6.777 1.00 85.06 93 ALA A 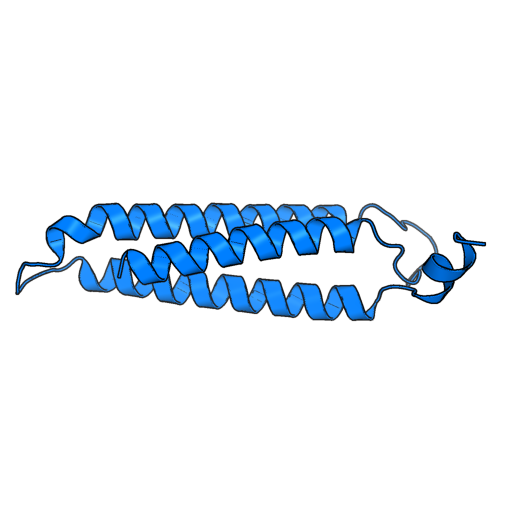CA 1
ATOM 714 C C . ALA A 1 93 ? -3.673 -4.081 8.066 1.00 85.06 93 ALA A C 1
ATOM 716 O O . ALA A 1 93 ? -4.703 -4.123 8.744 1.00 85.06 93 ALA A O 1
ATOM 717 N N . ASN A 1 94 ? -2.554 -4.697 8.455 1.00 86.38 94 ASN A N 1
ATOM 718 C CA . ASN A 1 94 ? -2.451 -5.434 9.714 1.00 86.38 94 ASN A CA 1
ATOM 719 C C . ASN A 1 94 ? -2.616 -4.505 10.923 1.00 86.38 94 ASN A C 1
ATOM 721 O O . ASN A 1 94 ? -3.374 -4.821 11.838 1.00 86.38 94 ASN A O 1
ATOM 725 N N . SER A 1 95 ? -1.959 -3.340 10.906 1.00 79.62 95 SER A N 1
ATOM 726 C CA . SER A 1 95 ? -2.110 -2.318 11.951 1.00 79.62 95 SER A CA 1
ATOM 727 C C . SER A 1 95 ? -3.565 -1.855 12.081 1.00 79.62 95 SER A C 1
ATOM 729 O O . SER A 1 95 ? -4.115 -1.800 13.180 1.00 79.62 95 SER A O 1
ATOM 731 N N . LEU A 1 96 ? -4.235 -1.614 10.949 1.00 78.62 96 LEU A N 1
ATOM 732 C CA . LEU A 1 96 ? -5.648 -1.238 10.925 1.00 78.62 96 LEU A CA 1
ATOM 733 C C . LEU A 1 96 ? -6.543 -2.322 11.539 1.00 78.62 96 LEU A C 1
ATOM 735 O O . LEU A 1 96 ? -7.418 -2.008 12.341 1.00 78.62 96 LEU A O 1
ATOM 739 N N . THR A 1 97 ? -6.296 -3.593 11.223 1.00 82.81 97 THR A N 1
ATOM 740 C CA . THR A 1 97 ? -7.062 -4.725 11.773 1.00 82.81 97 THR A CA 1
ATOM 741 C C . THR A 1 97 ? -6.955 -4.790 13.300 1.00 82.81 97 THR A C 1
ATOM 743 O O . THR A 1 97 ? -7.956 -4.991 13.990 1.00 82.81 97 THR A O 1
ATOM 746 N N . VAL A 1 98 ? -5.753 -4.562 13.841 1.00 81.19 98 VAL A N 1
ATOM 747 C CA . VAL A 1 98 ? -5.534 -4.497 15.293 1.00 81.19 98 VAL A CA 1
ATOM 748 C C . VAL A 1 98 ? -6.298 -3.323 15.901 1.00 81.19 98 VAL A C 1
ATOM 750 O O . VAL A 1 98 ? -7.023 -3.520 16.874 1.00 81.19 98 VAL A O 1
ATOM 753 N N . ASN A 1 99 ? -6.219 -2.133 15.307 1.00 74.00 99 ASN A N 1
ATOM 754 C CA . ASN A 1 99 ? -6.914 -0.950 15.821 1.00 74.00 99 ASN A CA 1
ATOM 755 C C . ASN A 1 99 ? -8.439 -1.122 15.821 1.00 74.00 99 ASN A C 1
ATOM 757 O O . ASN A 1 99 ? -9.093 -0.801 16.811 1.00 74.00 99 ASN A O 1
ATOM 761 N N . VAL A 1 100 ? -9.007 -1.693 14.755 1.00 74.94 100 VAL A N 1
ATOM 762 C CA . VAL A 1 100 ? -10.452 -1.949 14.650 1.00 74.94 100 VAL A CA 1
ATOM 763 C C . VAL A 1 100 ? -10.935 -2.916 15.736 1.00 74.94 100 VAL A C 1
ATOM 765 O O . VAL A 1 100 ? -12.015 -2.730 16.294 1.00 74.94 100 VAL A O 1
ATOM 768 N N . SER A 1 101 ? -10.124 -3.911 16.104 1.00 74.50 101 SER A N 1
ATOM 769 C CA . SER A 1 101 ? -10.459 -4.849 17.186 1.00 74.50 101 SER A CA 1
ATOM 770 C C . SER A 1 101 ? -10.530 -4.198 18.578 1.00 74.50 101 SER A C 1
ATOM 772 O O . SER A 1 101 ? -11.159 -4.745 19.482 1.00 74.50 101 SER A O 1
ATOM 774 N N . GLN A 1 102 ? -9.915 -3.024 18.754 1.00 69.94 102 GLN A N 1
ATOM 775 C CA . GLN A 1 102 ? -9.893 -2.279 20.017 1.00 69.94 102 GLN A CA 1
ATOM 776 C C . GLN A 1 102 ? -11.029 -1.248 20.132 1.00 69.94 102 GLN A C 1
ATOM 778 O O . GLN A 1 102 ? -11.208 -0.640 21.194 1.00 69.94 102 GLN A O 1
ATOM 783 N N . ILE A 1 103 ? -11.805 -1.049 19.061 1.00 71.69 103 ILE A N 1
ATOM 784 C CA . ILE A 1 103 ? -12.939 -0.122 19.041 1.00 71.69 103 ILE A CA 1
ATOM 785 C C . ILE A 1 103 ? -14.025 -0.612 19.993 1.00 71.69 103 ILE A C 1
ATOM 787 O O . ILE A 1 103 ? -14.411 -1.784 19.994 1.00 71.69 103 ILE A O 1
ATOM 791 N N . ASN A 1 104 ? -14.558 0.314 20.791 1.00 65.69 104 ASN A N 1
ATOM 792 C CA . ASN A 1 104 ? -15.690 0.023 21.648 1.00 65.69 104 ASN A CA 1
ATOM 793 C C . ASN A 1 104 ? -17.017 0.300 20.928 1.00 65.69 104 ASN A C 1
ATOM 795 O O . ASN A 1 104 ? -17.586 1.388 21.031 1.00 65.69 104 ASN A O 1
ATOM 799 N N . TRP A 1 105 ? -17.533 -0.720 20.244 1.00 65.75 105 TRP A N 1
ATOM 800 C CA . TRP A 1 105 ? -18.790 -0.646 19.493 1.00 65.75 105 TRP A CA 1
ATOM 801 C C . TRP A 1 105 ? -20.029 -0.355 20.355 1.00 65.75 105 TRP A C 1
ATOM 803 O O . TRP A 1 105 ? -21.057 0.047 19.826 1.00 65.75 105 TRP A O 1
ATOM 813 N N . THR A 1 106 ? -19.963 -0.509 21.683 1.00 57.97 106 THR A N 1
ATOM 814 C CA . THR A 1 106 ? -21.118 -0.224 22.554 1.00 57.97 106 THR A CA 1
ATOM 815 C C . THR A 1 106 ? -21.308 1.269 22.830 1.00 57.97 106 THR A C 1
ATOM 817 O O . THR A 1 106 ? -22.393 1.688 23.219 1.00 57.97 106 THR A O 1
ATOM 820 N N . LEU A 1 107 ? -20.262 2.087 22.665 1.00 57.84 107 LEU A N 1
ATOM 821 C CA . LEU A 1 107 ? -20.353 3.546 22.819 1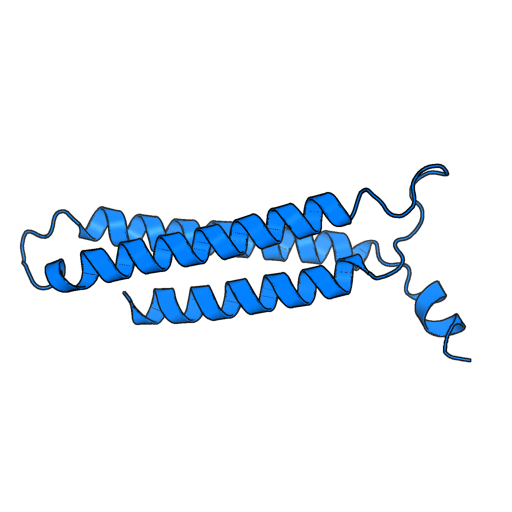.00 57.84 107 LEU A CA 1
ATOM 822 C C . LEU A 1 107 ? -20.817 4.230 21.529 1.00 57.84 107 LEU A C 1
ATOM 824 O O . LEU A 1 107 ? -21.387 5.315 21.594 1.00 57.84 107 LEU A O 1
ATOM 828 N N . THR A 1 108 ? -20.617 3.598 20.369 1.00 55.69 108 THR A N 1
ATOM 829 C CA . THR A 1 108 ? -21.056 4.136 19.075 1.00 55.69 108 THR A CA 1
ATOM 830 C C . THR A 1 108 ? -22.551 3.919 18.828 1.00 55.69 108 THR A C 1
ATOM 832 O O . THR A 1 108 ? -23.186 4.772 18.218 1.00 55.69 108 THR A O 1
ATOM 835 N N . THR A 1 109 ? -23.149 2.843 19.351 1.00 54.03 109 THR A N 1
ATOM 836 C CA . THR A 1 109 ? -24.594 2.572 19.205 1.00 54.03 109 THR A CA 1
ATOM 837 C C . THR A 1 109 ? -25.471 3.399 20.147 1.00 54.03 109 THR A C 1
ATOM 839 O O . THR A 1 109 ? -26.598 3.731 19.797 1.00 54.03 109 THR A O 1
ATOM 842 N N . ASN A 1 110 ? -24.964 3.764 21.329 1.00 49.84 110 ASN A N 1
ATOM 843 C CA . ASN A 1 110 ? -25.735 4.502 22.339 1.00 49.84 110 ASN A CA 1
ATOM 844 C C . ASN A 1 110 ? -25.740 6.028 22.127 1.00 49.84 110 ASN A C 1
ATOM 846 O O . ASN A 1 110 ? -26.457 6.724 22.833 1.00 49.84 110 ASN A O 1
ATOM 850 N N . GLY A 1 111 ? -24.953 6.548 21.177 1.00 47.88 111 GLY A N 1
ATOM 851 C CA . GLY A 1 111 ? -24.981 7.956 20.754 1.00 47.88 111 GLY A CA 1
ATOM 852 C C . GLY A 1 111 ? -25.880 8.236 19.541 1.00 47.88 111 GLY A C 1
ATOM 853 O O . GLY A 1 111 ? -25.913 9.368 19.069 1.00 47.88 111 GLY A O 1
ATOM 854 N N . MET A 1 112 ? -26.568 7.215 19.016 1.00 47.66 112 MET A N 1
ATOM 855 C CA . MET A 1 112 ? -27.522 7.311 17.898 1.00 47.66 112 MET A CA 1
ATOM 856 C C . MET A 1 112 ? -28.991 7.120 18.333 1.00 47.66 112 MET A C 1
ATOM 858 O O . MET A 1 112 ? -29.865 7.021 17.472 1.00 47.66 112 MET A O 1
ATOM 862 N N . MET A 1 113 ? -29.265 7.075 19.645 1.00 40.81 113 MET A N 1
ATOM 863 C CA . MET A 1 113 ? -30.614 7.156 20.226 1.00 40.81 113 MET A CA 1
ATOM 864 C C . MET A 1 113 ? -30.798 8.465 20.985 1.00 40.81 113 MET A C 1
ATOM 866 O O . MET A 1 113 ? -29.849 8.858 21.699 1.00 40.81 113 MET A O 1
#